Protein AF-A0A947BZD0-F1 (afdb_monomer_lite)

Radius of gyration: 22.68 Å; chains: 1; bounding box: 38×20×84 Å

Secondary structure (DSSP, 8-state):
----------PPP--------HHHHHHHHHHHHHHHHHHHHHHHTHHHHHHHHHHHHHHHHHHHHHHHHHTPPPTTTTSHHHHHHHHHHHTS-TTS-HHHHH-

pLDDT: mean 84.93, std 11.42, range [43.44, 94.62]

Fol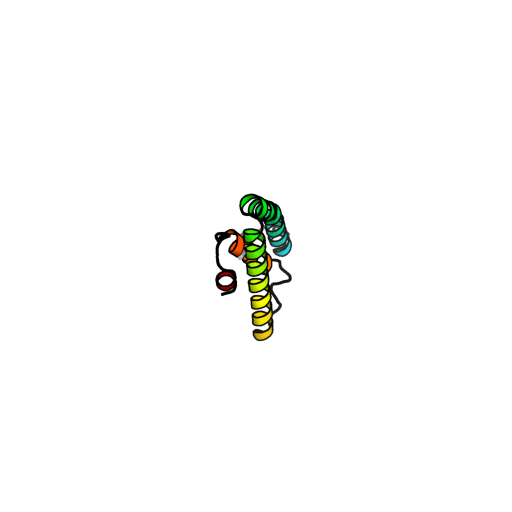dseek 3Di:
DDPDPPPDPPDDDPPPDDPDDLLNVLVVLVVVCVVVLVVQCVVQPPLLVLLLVLLLCLQQVVQVVVCVVVVHDGPVNSNPSNSVSNVLSSVDDSPDDSVVSND

Structure (mmCIF, N/CA/C/O backbone):
data_AF-A0A947BZD0-F1
#
_entry.id   AF-A0A947BZD0-F1
#
loop_
_atom_site.group_PDB
_atom_site.id
_atom_site.type_symbol
_atom_site.label_atom_id
_atom_site.label_alt_id
_atom_site.label_comp_id
_atom_site.label_asym_id
_atom_site.label_entity_id
_atom_site.label_seq_id
_atom_site.pdbx_PDB_ins_code
_atom_site.Cartn_x
_atom_site.Cartn_y
_atom_site.Cartn_z
_atom_site.occupancy
_atom_site.B_iso_or_equiv
_atom_site.auth_seq_id
_atom_site.auth_comp_id
_atom_site.auth_asym_id
_atom_site.auth_atom_id
_atom_site.pdbx_PDB_model_num
ATOM 1 N N . MET A 1 1 ? -14.985 -7.459 70.394 1.00 43.78 1 MET A N 1
ATOM 2 C CA . MET A 1 1 ? -14.059 -7.893 69.331 1.00 43.78 1 MET A CA 1
ATOM 3 C C . MET A 1 1 ? -14.880 -7.993 68.060 1.00 43.78 1 MET A C 1
ATOM 5 O O . MET A 1 1 ? -15.620 -8.952 67.912 1.00 43.78 1 MET A O 1
ATOM 9 N N . SER A 1 2 ? -14.886 -6.933 67.250 1.00 43.44 2 SER A N 1
ATOM 10 C CA . SER A 1 2 ? -15.569 -6.909 65.952 1.00 43.44 2 SER A CA 1
ATOM 11 C C . SER A 1 2 ? -14.468 -6.940 64.905 1.00 43.44 2 SER A C 1
ATOM 13 O O . SER A 1 2 ? -13.779 -5.940 64.722 1.00 43.44 2 SER A O 1
ATOM 15 N N . GLU A 1 3 ? -14.248 -8.113 64.321 1.00 55.97 3 GLU A N 1
ATOM 16 C CA . GLU A 1 3 ? -13.312 -8.329 63.219 1.00 55.97 3 GLU A CA 1
ATOM 17 C C . GLU A 1 3 ? -13.754 -7.443 62.047 1.00 55.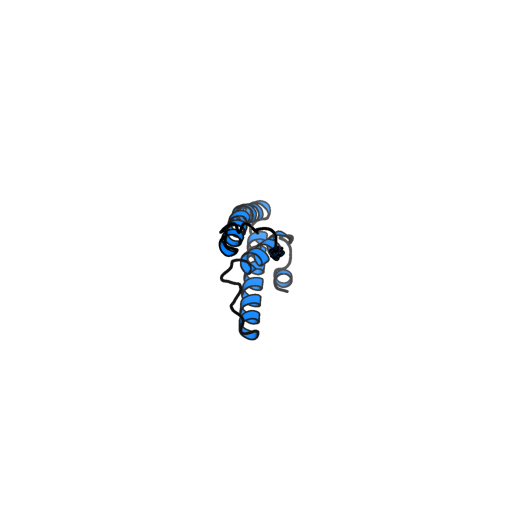97 3 GLU A C 1
ATOM 19 O O . GLU A 1 3 ? -14.817 -7.650 61.463 1.00 55.97 3 GLU A O 1
ATOM 24 N N . ALA A 1 4 ? -12.985 -6.393 61.762 1.00 59.38 4 ALA A N 1
ATOM 25 C CA . ALA A 1 4 ? -13.204 -5.557 60.595 1.00 59.38 4 ALA A CA 1
ATOM 26 C C . ALA A 1 4 ? -12.861 -6.387 59.352 1.00 59.38 4 ALA A C 1
ATOM 28 O O . ALA A 1 4 ? -11.693 -6.706 59.129 1.00 59.38 4 ALA A O 1
ATOM 29 N N . GLU A 1 5 ? -13.877 -6.750 58.567 1.00 60.25 5 GLU A N 1
ATOM 30 C CA . GLU A 1 5 ? -13.701 -7.343 57.242 1.00 60.25 5 GLU A CA 1
ATOM 31 C C . GLU A 1 5 ? -12.752 -6.468 56.417 1.00 60.25 5 GLU A C 1
ATOM 33 O O . GLU A 1 5 ? -13.089 -5.367 55.977 1.00 60.25 5 GLU A O 1
ATOM 38 N N . ARG A 1 6 ? -11.523 -6.950 56.229 1.00 65.62 6 ARG A N 1
ATOM 39 C CA . ARG A 1 6 ? -10.524 -6.289 55.399 1.00 65.62 6 ARG A CA 1
ATOM 40 C C . ARG A 1 6 ? -10.863 -6.587 53.944 1.00 65.62 6 ARG A C 1
ATOM 42 O O . ARG A 1 6 ? -10.398 -7.576 53.384 1.00 65.62 6 ARG A O 1
ATOM 49 N N . HIS A 1 7 ? -11.691 -5.728 53.359 1.00 66.75 7 HIS A N 1
ATOM 50 C CA . HIS A 1 7 ? -12.005 -5.730 51.936 1.00 66.75 7 HIS A CA 1
ATOM 51 C C . HIS A 1 7 ? -10.707 -5.525 51.136 1.00 66.75 7 HIS A C 1
ATOM 53 O O . HIS A 1 7 ? -10.142 -4.433 51.093 1.00 66.75 7 HIS A O 1
ATOM 59 N N . LEU A 1 8 ? -10.171 -6.616 50.589 1.00 73.19 8 LEU A N 1
ATOM 60 C CA . LEU A 1 8 ? -9.010 -6.612 49.707 1.00 73.19 8 LEU A CA 1
ATOM 61 C C . LEU A 1 8 ? -9.518 -6.385 48.285 1.00 73.19 8 LEU A C 1
ATOM 63 O O . LEU A 1 8 ? -10.050 -7.302 47.662 1.00 73.19 8 LEU A O 1
ATOM 67 N N . GLU A 1 9 ? -9.363 -5.165 47.778 1.00 70.75 9 GLU A N 1
ATOM 68 C CA . GLU A 1 9 ? -9.667 -4.864 46.381 1.00 70.75 9 GLU A CA 1
ATOM 69 C C . GLU A 1 9 ? -8.614 -5.514 45.476 1.00 70.75 9 GLU A C 1
ATOM 71 O O . GLU A 1 9 ? -7.486 -5.039 45.332 1.00 70.75 9 GLU A O 1
ATOM 76 N N . ILE A 1 10 ? -8.981 -6.647 44.880 1.00 71.69 10 ILE A N 1
ATOM 77 C CA . ILE A 1 10 ? -8.197 -7.315 43.842 1.00 71.69 10 ILE A CA 1
ATOM 78 C C . ILE A 1 10 ? -8.526 -6.619 42.517 1.00 71.69 10 ILE A C 1
ATOM 80 O O . ILE A 1 10 ? -9.414 -7.035 41.776 1.00 71.69 10 ILE A O 1
ATOM 84 N N . GLY A 1 11 ? -7.842 -5.508 42.250 1.00 71.25 11 GLY A N 1
ATOM 85 C CA . GLY A 1 11 ? -7.886 -4.808 40.966 1.00 71.25 11 GLY A CA 1
ATOM 86 C C . GLY A 1 11 ? -6.771 -5.282 40.034 1.00 71.25 11 GLY A C 1
ATOM 87 O O . GLY A 1 11 ? -5.672 -5.608 40.484 1.00 71.25 11 GLY A O 1
ATOM 88 N N . SER A 1 12 ? -7.030 -5.310 38.723 1.00 78.25 12 SER A N 1
ATOM 89 C CA . SER A 1 12 ? -5.973 -5.523 37.727 1.00 78.25 12 SER A CA 1
ATOM 90 C C . SER A 1 12 ? -4.884 -4.456 37.864 1.00 78.25 12 SER A C 1
ATOM 92 O O . SER A 1 12 ? -5.190 -3.311 38.203 1.00 78.25 12 SER A O 1
ATOM 94 N N . SER A 1 13 ? -3.631 -4.805 37.554 1.00 75.88 13 SER A N 1
ATOM 95 C CA . SER A 1 13 ? -2.521 -3.846 37.533 1.00 75.88 13 SER A CA 1
ATOM 96 C C . SER A 1 13 ? -2.911 -2.571 36.771 1.00 75.88 13 SER A C 1
ATOM 98 O O . SER A 1 13 ? -3.542 -2.682 35.715 1.00 75.88 13 SER A O 1
ATOM 100 N N . PRO A 1 14 ? -2.559 -1.373 37.275 1.00 75.00 14 PRO A N 1
ATOM 101 C CA . PRO A 1 14 ? -2.934 -0.120 36.638 1.00 75.00 14 PRO A CA 1
ATOM 102 C C . PRO A 1 14 ? -2.312 -0.060 35.241 1.00 75.00 14 PRO A C 1
ATOM 104 O O . PRO A 1 14 ? -1.106 0.124 35.084 1.00 75.00 14 PRO A O 1
ATOM 107 N N . HIS A 1 15 ? -3.143 -0.267 34.219 1.00 76.12 15 HIS A N 1
ATOM 108 C CA . HIS A 1 15 ? -2.738 -0.148 32.828 1.00 76.12 15 HIS A CA 1
ATOM 109 C C . HIS A 1 15 ? -2.664 1.342 32.494 1.00 76.12 15 HIS A C 1
ATOM 111 O O . HIS A 1 15 ? -3.671 1.977 32.177 1.00 76.12 15 HIS A O 1
ATOM 117 N N . VAL A 1 16 ? -1.467 1.915 32.645 1.00 70.75 16 VAL A N 1
ATOM 118 C CA . VAL A 1 16 ? -1.179 3.300 32.264 1.00 70.75 16 VAL A CA 1
ATOM 119 C C . VAL A 1 16 ? -1.438 3.426 30.766 1.00 70.75 16 VAL A C 1
ATOM 121 O O . VAL A 1 16 ? -0.662 2.950 29.944 1.00 70.75 16 VAL A O 1
ATOM 124 N N . THR A 1 17 ? -2.575 4.022 30.420 1.00 66.38 17 THR A N 1
ATOM 125 C CA . THR A 1 17 ? -2.963 4.247 29.031 1.00 66.38 17 THR A CA 1
ATOM 126 C C . THR A 1 17 ? -2.213 5.475 28.539 1.00 66.38 17 THR A C 1
ATOM 128 O O . THR A 1 17 ? -2.534 6.599 28.922 1.00 66.38 17 THR A O 1
ATOM 131 N N . SER A 1 18 ? -1.191 5.268 27.710 1.00 67.25 18 SER A N 1
ATOM 132 C CA . SER A 1 18 ? -0.649 6.341 26.879 1.00 67.25 18 SER A CA 1
ATOM 133 C C . SER A 1 18 ? -1.779 6.839 25.978 1.00 67.25 18 SER A C 1
ATOM 135 O O . SER A 1 18 ? -2.421 6.039 25.305 1.00 67.25 18 SER A O 1
ATOM 137 N N . GLY A 1 19 ? -2.063 8.143 25.979 1.00 72.06 19 GLY A N 1
ATOM 138 C CA . GLY A 1 19 ? -3.174 8.748 25.225 1.00 72.06 19 GLY A CA 1
ATOM 139 C C . GLY A 1 19 ? -3.015 8.729 23.698 1.00 72.06 19 GLY A C 1
ATOM 140 O O . GLY A 1 19 ? -3.735 9.442 23.000 1.00 72.06 19 GLY A O 1
ATOM 141 N N . ASP A 1 20 ? -2.072 7.947 23.175 1.00 75.62 20 ASP A N 1
ATOM 142 C CA . ASP A 1 20 ? -1.823 7.825 21.748 1.00 75.62 20 ASP A CA 1
ATOM 143 C C . ASP A 1 20 ? -2.926 6.986 21.108 1.00 75.62 20 ASP A C 1
ATOM 145 O O . ASP A 1 20 ? -3.096 5.796 21.376 1.00 75.62 20 ASP A O 1
ATOM 149 N N . SER A 1 21 ? -3.706 7.631 20.247 1.00 84.50 21 SER A N 1
ATOM 150 C CA . SER A 1 21 ? -4.752 6.955 19.486 1.00 84.50 21 SER A CA 1
ATOM 151 C C . SER A 1 21 ? -4.142 6.127 18.355 1.00 84.50 21 SER A C 1
ATOM 153 O O . SER A 1 21 ? -3.156 6.533 17.739 1.00 84.50 21 SER A O 1
ATOM 155 N N . VAL A 1 22 ? -4.770 4.994 18.030 1.00 87.19 22 VAL A N 1
ATOM 156 C CA . VAL A 1 22 ? -4.330 4.084 16.954 1.00 87.19 22 VAL A CA 1
ATOM 157 C C . VAL A 1 22 ? -4.150 4.817 15.620 1.00 87.19 22 VAL A C 1
ATOM 159 O O . VAL A 1 22 ? -3.172 4.573 14.921 1.00 87.19 22 VAL A O 1
ATOM 162 N N . ASP A 1 23 ? -5.027 5.774 15.312 1.00 86.12 23 ASP A N 1
ATOM 163 C CA . ASP A 1 23 ? -4.937 6.609 14.106 1.00 86.12 23 ASP A CA 1
ATOM 164 C C . ASP A 1 23 ? -3.609 7.384 14.011 1.00 86.12 23 ASP A C 1
ATOM 166 O O . ASP A 1 23 ? -2.974 7.425 12.958 1.00 86.12 23 ASP A O 1
ATOM 170 N N . VAL A 1 24 ? -3.124 7.928 15.135 1.00 88.06 24 VAL A N 1
ATOM 171 C CA . VAL A 1 24 ? -1.850 8.662 15.187 1.00 88.06 24 VAL A CA 1
ATOM 172 C C . VAL A 1 24 ? -0.687 7.724 14.881 1.00 88.06 24 VAL A C 1
ATOM 174 O O . VAL A 1 24 ? 0.214 8.079 14.120 1.00 88.06 24 VAL A O 1
ATOM 177 N N . ILE A 1 25 ? -0.725 6.514 15.441 1.00 91.00 25 ILE A N 1
ATOM 178 C CA . ILE A 1 25 ? 0.303 5.496 15.220 1.00 91.00 25 ILE A CA 1
ATOM 179 C C . ILE A 1 25 ? 0.306 5.071 13.749 1.00 91.00 25 ILE A C 1
ATOM 181 O O . ILE A 1 25 ? 1.362 5.092 13.117 1.00 91.00 25 ILE A O 1
ATOM 185 N N . MET A 1 26 ? -0.859 4.760 13.173 1.00 91.81 26 MET A N 1
ATOM 186 C CA . MET A 1 26 ? -0.961 4.341 11.772 1.00 91.81 26 MET A CA 1
ATOM 187 C C . MET A 1 26 ? -0.533 5.452 10.813 1.00 91.81 26 MET A C 1
ATOM 189 O O . MET A 1 26 ? 0.250 5.206 9.894 1.00 91.81 26 MET A O 1
ATOM 193 N N . ARG A 1 27 ? -0.915 6.705 11.073 1.00 90.44 27 ARG A N 1
ATOM 194 C CA . ARG A 1 27 ? -0.429 7.846 10.290 1.00 90.44 27 ARG A CA 1
ATOM 195 C C . ARG A 1 27 ? 1.094 7.980 10.355 1.00 90.44 27 ARG A C 1
ATOM 197 O O . ARG A 1 27 ? 1.722 8.250 9.333 1.00 90.44 27 ARG A O 1
ATOM 204 N N . ASN A 1 28 ? 1.702 7.773 11.523 1.00 92.69 28 ASN A N 1
ATOM 205 C CA . ASN A 1 28 ? 3.159 7.817 11.663 1.00 92.69 28 ASN A CA 1
ATOM 206 C C . ASN A 1 28 ? 3.841 6.696 10.864 1.00 92.69 28 ASN A C 1
ATOM 208 O O . ASN A 1 28 ? 4.857 6.948 10.218 1.00 92.69 28 ASN A O 1
ATOM 212 N N . VAL A 1 29 ? 3.265 5.490 10.847 1.00 93.69 29 VAL A N 1
ATOM 213 C CA . VAL A 1 29 ? 3.752 4.377 10.016 1.00 93.69 29 VAL A CA 1
ATOM 214 C C . VAL A 1 29 ? 3.650 4.725 8.531 1.00 93.69 29 VAL A C 1
ATOM 216 O O . VAL A 1 29 ? 4.621 4.561 7.797 1.00 93.69 29 VAL A O 1
ATOM 219 N N . PHE A 1 30 ? 2.517 5.274 8.090 1.00 93.00 30 PHE A N 1
ATOM 220 C 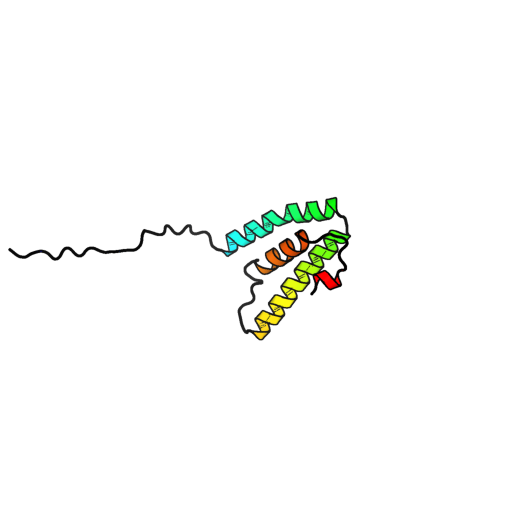CA . PHE A 1 30 ? 2.339 5.708 6.705 1.00 93.00 30 PHE A CA 1
ATOM 221 C C . PHE A 1 30 ? 3.382 6.762 6.298 1.00 93.00 30 PHE A C 1
ATOM 223 O O . PHE A 1 30 ? 4.029 6.631 5.259 1.00 93.00 30 PHE A O 1
ATOM 230 N N . LEU A 1 31 ? 3.612 7.770 7.146 1.00 92.81 31 LEU A N 1
ATOM 231 C CA . LEU A 1 31 ? 4.635 8.793 6.914 1.00 92.81 31 LEU A CA 1
ATOM 232 C C . LEU A 1 31 ? 6.054 8.207 6.885 1.00 92.81 31 LEU A C 1
ATOM 234 O O . LEU A 1 31 ? 6.872 8.645 6.077 1.00 92.81 31 LEU A O 1
ATOM 238 N N . ALA A 1 32 ? 6.343 7.198 7.710 1.00 94.19 32 ALA A N 1
ATOM 239 C CA . ALA A 1 32 ? 7.625 6.496 7.704 1.00 94.19 32 ALA A CA 1
ATOM 240 C C . ALA A 1 32 ? 7.846 5.657 6.430 1.00 94.19 32 ALA A C 1
ATOM 242 O O . ALA A 1 32 ? 8.991 5.458 6.023 1.00 94.19 32 ALA A O 1
ATOM 243 N N . LEU A 1 33 ? 6.776 5.206 5.765 1.00 94.12 33 LEU A N 1
ATOM 244 C CA . LEU A 1 33 ? 6.855 4.462 4.503 1.00 94.12 33 LEU A CA 1
ATOM 245 C C . LEU A 1 33 ? 7.090 5.355 3.280 1.00 94.12 33 LEU A C 1
ATOM 247 O O . LEU A 1 33 ? 7.665 4.887 2.298 1.00 94.12 33 LEU A O 1
ATOM 251 N N . LEU A 1 34 ? 6.709 6.634 3.319 1.00 93.69 34 LEU A N 1
ATOM 252 C CA . LEU A 1 34 ? 6.919 7.563 2.201 1.00 93.69 34 LEU A CA 1
ATOM 253 C C . LEU A 1 34 ? 8.378 7.639 1.705 1.00 93.69 34 LEU A C 1
ATOM 255 O O . LEU A 1 34 ? 8.579 7.472 0.499 1.00 93.69 34 LEU A O 1
ATOM 259 N N . PRO A 1 35 ? 9.411 7.838 2.554 1.00 94.56 35 PRO A N 1
ATOM 260 C CA . PRO A 1 35 ? 10.796 7.864 2.078 1.00 94.56 35 PRO A CA 1
ATOM 261 C C . PRO A 1 35 ? 11.233 6.524 1.469 1.00 94.56 35 PRO A C 1
ATOM 263 O O . PRO A 1 35 ? 11.989 6.511 0.499 1.00 94.56 35 PRO A O 1
ATOM 266 N N . VAL A 1 36 ? 10.716 5.402 1.980 1.00 94.06 36 VAL A N 1
ATOM 267 C CA . VAL A 1 36 ? 10.982 4.062 1.432 1.00 94.06 36 VAL A CA 1
ATOM 268 C C . VAL A 1 36 ? 10.359 3.911 0.044 1.00 94.06 36 VAL A C 1
ATOM 270 O O . VAL A 1 36 ? 11.009 3.407 -0.869 1.00 94.06 36 VAL A O 1
ATOM 273 N N . CYS A 1 37 ? 9.135 4.405 -0.151 1.00 93.25 37 CYS A N 1
ATOM 274 C CA . CYS A 1 37 ? 8.466 4.393 -1.452 1.00 93.25 37 CYS A CA 1
ATOM 275 C C . CYS A 1 37 ? 9.233 5.229 -2.482 1.00 93.25 37 CYS A C 1
ATOM 277 O O . CYS A 1 37 ? 9.456 4.773 -3.602 1.00 93.25 37 CYS A O 1
ATOM 279 N N . VAL A 1 38 ? 9.697 6.422 -2.094 1.00 94.44 38 VAL A N 1
ATOM 280 C CA . VAL A 1 38 ? 10.522 7.279 -2.961 1.00 94.44 38 VAL A CA 1
ATOM 281 C C . VAL A 1 38 ? 11.824 6.574 -3.340 1.00 94.44 38 VAL A C 1
ATOM 283 O O . VAL A 1 38 ? 12.198 6.567 -4.513 1.00 94.44 38 VAL A O 1
ATOM 286 N N . PHE A 1 39 ? 12.491 5.937 -2.376 1.00 94.44 39 PHE A N 1
ATOM 287 C CA . PHE A 1 39 ? 13.718 5.190 -2.639 1.00 94.44 39 PHE A CA 1
ATOM 288 C C . PHE A 1 39 ? 13.485 3.980 -3.556 1.00 94.44 39 PHE A C 1
ATOM 290 O O . PHE A 1 39 ? 14.272 3.750 -4.471 1.00 94.44 39 PHE A O 1
ATOM 297 N N . SER A 1 40 ? 12.384 3.249 -3.368 1.00 92.38 40 SER A N 1
ATOM 298 C CA . SER A 1 40 ? 11.997 2.130 -4.236 1.00 92.38 40 SER A CA 1
ATOM 299 C C . SER A 1 40 ? 11.828 2.581 -5.691 1.00 92.38 40 SER A C 1
ATOM 301 O O . SER A 1 40 ? 12.433 2.009 -6.597 1.00 92.38 40 SER A O 1
ATOM 303 N N . VAL A 1 41 ? 11.107 3.683 -5.925 1.00 93.62 41 VAL A N 1
ATOM 304 C CA . VAL A 1 41 ? 10.933 4.245 -7.276 1.00 93.62 41 VAL A CA 1
ATOM 305 C C . VAL A 1 41 ? 12.255 4.760 -7.855 1.00 93.62 41 VAL A C 1
ATOM 307 O O . VAL A 1 41 ? 12.498 4.601 -9.049 1.00 93.62 41 VAL A O 1
ATOM 310 N N . TYR A 1 42 ? 13.137 5.332 -7.033 1.00 93.50 42 TYR A N 1
ATOM 311 C CA . TYR A 1 42 ? 14.465 5.756 -7.483 1.00 93.50 42 TYR A CA 1
ATOM 312 C C . TYR A 1 42 ? 15.348 4.567 -7.898 1.00 93.50 42 TYR A C 1
ATOM 314 O O . TYR A 1 42 ? 16.024 4.637 -8.921 1.00 93.50 42 TYR A O 1
ATOM 322 N N . SER A 1 43 ? 15.323 3.470 -7.135 1.00 91.88 43 SER A N 1
ATOM 323 C CA . SER A 1 43 ? 16.180 2.304 -7.377 1.00 91.88 43 SER A CA 1
ATOM 324 C C . SER A 1 43 ? 15.679 1.404 -8.511 1.00 91.88 43 SER A C 1
ATOM 326 O O . SER A 1 43 ? 16.491 0.835 -9.236 1.00 91.88 43 SER A O 1
ATOM 328 N N . PHE A 1 44 ? 14.360 1.249 -8.654 1.00 88.88 44 PHE A N 1
ATOM 329 C CA . PHE A 1 44 ? 13.736 0.302 -9.589 1.00 88.88 44 PHE A CA 1
ATOM 330 C C . PHE A 1 44 ? 13.013 0.983 -10.765 1.00 88.88 44 PHE A C 1
ATOM 332 O O . PHE A 1 44 ? 12.536 0.316 -11.683 1.00 88.88 44 PHE A O 1
ATOM 339 N N . GLY A 1 45 ? 12.933 2.314 -10.769 1.00 90.44 45 GLY A N 1
ATOM 340 C CA . GLY A 1 45 ? 12.353 3.101 -11.853 1.00 90.44 45 GLY A CA 1
ATOM 341 C C . GLY A 1 45 ? 10.821 3.081 -11.905 1.00 90.44 45 GLY A C 1
ATOM 342 O O . GLY A 1 45 ? 10.124 2.836 -10.918 1.00 90.44 45 GLY A O 1
ATOM 343 N N . ALA A 1 46 ? 10.280 3.365 -13.094 1.00 89.12 46 ALA A N 1
ATOM 344 C CA . ALA A 1 46 ? 8.840 3.542 -13.309 1.00 89.12 46 ALA A CA 1
ATOM 345 C C . ALA A 1 46 ? 8.013 2.265 -13.068 1.00 89.12 46 ALA A C 1
ATOM 347 O O . ALA A 1 46 ? 6.838 2.359 -12.715 1.00 89.12 46 ALA A O 1
ATOM 348 N N . ALA A 1 47 ? 8.618 1.083 -13.221 1.00 89.06 47 ALA A N 1
ATOM 349 C CA . ALA A 1 47 ? 7.946 -0.194 -12.993 1.00 89.06 47 ALA A CA 1
ATOM 350 C C . ALA A 1 47 ? 7.504 -0.349 -11.527 1.00 89.06 47 ALA A C 1
ATOM 352 O O . ALA A 1 47 ? 6.338 -0.637 -11.263 1.00 89.06 47 ALA A O 1
ATOM 353 N N . ALA A 1 48 ? 8.382 -0.029 -10.570 1.00 90.06 48 ALA A N 1
ATOM 354 C CA . ALA A 1 48 ? 8.039 -0.055 -9.147 1.00 90.06 48 ALA A CA 1
ATOM 355 C C . ALA A 1 48 ? 6.930 0.943 -8.786 1.00 90.06 48 ALA A C 1
ATOM 357 O O . ALA A 1 48 ? 6.057 0.628 -7.980 1.00 90.06 48 ALA A O 1
ATOM 358 N N . ALA A 1 49 ? 6.916 2.127 -9.410 1.00 91.62 49 ALA A N 1
ATOM 359 C CA . ALA A 1 49 ? 5.849 3.104 -9.192 1.00 91.62 49 ALA A CA 1
ATOM 360 C C . ALA A 1 49 ? 4.478 2.565 -9.634 1.00 91.62 49 ALA A C 1
ATOM 362 O O . ALA A 1 49 ? 3.486 2.750 -8.928 1.00 91.62 49 ALA A O 1
ATOM 363 N N . LEU A 1 50 ? 4.425 1.868 -10.776 1.00 92.94 50 LEU A N 1
ATOM 364 C CA . LEU A 1 50 ? 3.199 1.231 -11.259 1.00 92.94 50 LEU A CA 1
ATOM 365 C C . LEU A 1 50 ? 2.752 0.095 -10.336 1.00 92.94 50 LEU A C 1
ATOM 367 O O . LEU A 1 50 ? 1.577 0.046 -9.986 1.00 92.94 50 LEU A O 1
ATOM 371 N N . VAL A 1 51 ? 3.672 -0.768 -9.894 1.00 93.56 51 VAL A N 1
ATOM 372 C CA . VAL A 1 51 ? 3.360 -1.858 -8.955 1.00 93.56 51 VAL A CA 1
ATOM 373 C C . VAL A 1 51 ? 2.797 -1.305 -7.645 1.00 93.56 51 VAL A C 1
ATOM 375 O O . VAL A 1 51 ? 1.736 -1.748 -7.214 1.00 93.56 51 VAL A O 1
ATOM 378 N N . LEU A 1 52 ? 3.434 -0.289 -7.052 1.00 93.75 52 LEU A N 1
ATOM 379 C CA . LEU A 1 52 ? 2.960 0.342 -5.814 1.00 93.75 52 LEU A CA 1
ATOM 380 C C . LEU A 1 52 ? 1.578 0.985 -5.979 1.00 93.75 52 LEU A C 1
ATOM 382 O O . LEU A 1 52 ? 0.717 0.832 -5.109 1.00 93.75 52 LEU A O 1
ATOM 386 N N . MET A 1 53 ? 1.347 1.683 -7.095 1.00 93.56 53 MET A N 1
ATOM 387 C CA . MET A 1 53 ? 0.055 2.308 -7.381 1.00 93.56 53 MET A CA 1
ATOM 388 C C . MET A 1 53 ? -1.044 1.254 -7.548 1.00 93.56 53 MET A C 1
ATOM 390 O O . MET A 1 53 ? -2.106 1.381 -6.940 1.00 93.56 53 MET A O 1
ATOM 394 N N . VAL A 1 54 ? -0.787 0.211 -8.342 1.00 94.31 54 VAL A N 1
ATOM 395 C CA . VAL A 1 54 ? -1.754 -0.855 -8.625 1.00 94.31 54 VAL A CA 1
ATOM 396 C C . VAL A 1 54 ? -2.057 -1.668 -7.368 1.00 94.31 54 VAL A C 1
ATOM 398 O O . VAL A 1 54 ? -3.231 -1.880 -7.080 1.00 94.31 54 VAL A O 1
ATOM 401 N N . ALA A 1 55 ? -1.039 -2.037 -6.585 1.00 94.19 55 ALA A N 1
ATOM 402 C CA . ALA A 1 55 ? -1.186 -2.727 -5.301 1.00 94.19 55 ALA A CA 1
ATOM 403 C C . ALA A 1 55 ? -2.035 -1.925 -4.306 1.00 94.19 55 ALA A C 1
ATOM 405 O O . ALA A 1 55 ? -2.948 -2.448 -3.668 1.00 94.19 55 ALA A O 1
ATOM 406 N N . THR A 1 56 ? -1.760 -0.625 -4.179 1.00 93.44 56 THR A N 1
ATOM 407 C CA . THR A 1 56 ? -2.506 0.227 -3.247 1.00 93.44 56 THR A CA 1
ATOM 408 C C . THR A 1 56 ? -3.943 0.429 -3.726 1.00 93.44 56 THR A C 1
ATOM 410 O O . THR A 1 56 ? -4.878 0.339 -2.932 1.00 93.44 56 THR A O 1
ATOM 413 N N . ALA A 1 57 ? -4.146 0.646 -5.027 1.00 93.62 57 ALA A N 1
ATOM 414 C CA . ALA A 1 57 ? -5.472 0.821 -5.608 1.00 93.62 57 ALA A CA 1
ATOM 415 C C . ALA A 1 57 ? -6.325 -0.456 -5.537 1.00 93.62 57 ALA A C 1
ATOM 417 O O . ALA A 1 57 ? -7.515 -0.362 -5.231 1.00 93.62 57 ALA A O 1
ATOM 418 N N . SER A 1 58 ? -5.744 -1.639 -5.776 1.00 93.38 58 SER A N 1
ATOM 419 C CA . SER A 1 58 ? -6.454 -2.919 -5.662 1.00 93.38 58 SER A CA 1
ATOM 420 C C . SER A 1 58 ? -6.871 -3.188 -4.219 1.00 93.38 58 SER A C 1
ATOM 422 O O . SER A 1 58 ? -8.025 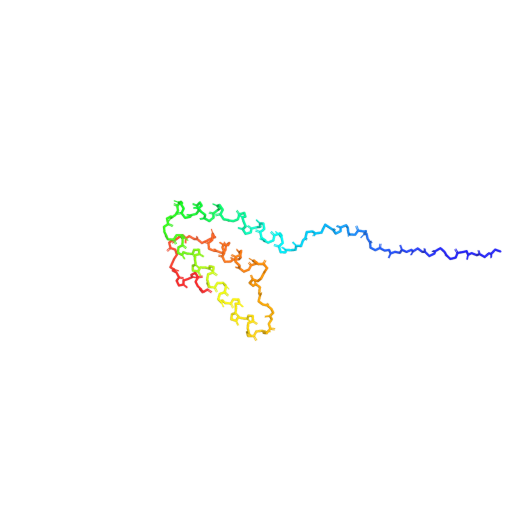-3.546 -3.976 1.00 93.38 58 SER A O 1
ATOM 424 N N . CYS A 1 59 ? -5.986 -2.925 -3.254 1.00 91.44 59 CYS A N 1
ATOM 425 C CA . CYS A 1 59 ? -6.267 -3.103 -1.834 1.00 91.44 59 CYS A CA 1
ATOM 426 C C . CYS A 1 59 ? -7.378 -2.149 -1.355 1.00 91.44 59 CYS A C 1
ATOM 428 O O . CYS A 1 59 ? -8.370 -2.597 -0.781 1.00 91.44 59 CYS A O 1
ATOM 430 N N . VAL A 1 60 ? -7.288 -0.853 -1.691 1.00 90.88 60 VAL A N 1
ATOM 431 C CA . VAL A 1 60 ? -8.328 0.146 -1.369 1.00 90.88 60 VAL A CA 1
ATOM 432 C C . VAL A 1 60 ? -9.658 -0.183 -2.045 1.00 90.88 60 VAL A C 1
ATOM 434 O O . VAL A 1 60 ? -10.708 -0.110 -1.405 1.00 90.88 60 VAL A O 1
ATOM 437 N N . GLY A 1 61 ? -9.633 -0.558 -3.325 1.00 90.88 61 GLY A N 1
ATOM 438 C CA . GLY A 1 61 ? -10.832 -0.926 -4.072 1.00 90.88 61 GLY A CA 1
ATOM 439 C C . GLY A 1 61 ? -11.521 -2.152 -3.475 1.00 90.88 61 GLY A C 1
ATOM 440 O O . GLY A 1 61 ? -12.732 -2.133 -3.250 1.00 90.88 61 GLY A O 1
ATOM 441 N N . THR A 1 62 ? -10.747 -3.188 -3.156 1.00 90.12 62 THR A N 1
ATOM 442 C CA . THR A 1 62 ? -11.257 -4.432 -2.569 1.00 90.12 62 THR A CA 1
ATOM 443 C C . THR A 1 62 ? -11.826 -4.187 -1.181 1.00 90.12 62 THR A C 1
ATOM 445 O O . THR A 1 62 ? -12.958 -4.588 -0.915 1.00 90.12 62 THR A O 1
ATOM 448 N N . GLU A 1 63 ? -11.114 -3.451 -0.326 1.00 89.94 63 GLU A N 1
ATOM 449 C CA . GLU A 1 63 ? -11.623 -3.088 0.995 1.00 89.94 63 GLU A CA 1
ATOM 450 C C . GLU A 1 63 ? -12.926 -2.298 0.886 1.00 89.94 63 GLU A C 1
ATOM 452 O O . GLU A 1 63 ? -13.884 -2.573 1.607 1.00 89.94 63 GLU A O 1
ATOM 457 N N . HIS A 1 64 ? -12.993 -1.321 -0.020 1.00 87.38 64 HIS A N 1
ATOM 458 C CA . HIS A 1 64 ? -14.190 -0.509 -0.192 1.00 87.38 64 HIS A CA 1
ATOM 459 C C . HIS A 1 64 ? -15.392 -1.358 -0.629 1.00 87.38 64 HIS A C 1
ATOM 461 O O . HIS A 1 64 ? -16.492 -1.215 -0.087 1.00 87.38 64 HIS A O 1
ATOM 467 N N . VAL A 1 65 ? -15.185 -2.279 -1.576 1.00 89.31 65 VAL A N 1
ATOM 468 C CA . VAL A 1 65 ? -16.222 -3.198 -2.063 1.00 89.31 65 VAL A CA 1
ATOM 469 C C . VAL A 1 65 ? -16.666 -4.160 -0.959 1.00 89.31 65 VAL A C 1
ATOM 471 O O . VAL A 1 65 ? -17.869 -4.300 -0.722 1.00 89.31 65 VAL A O 1
ATOM 474 N N . LEU A 1 66 ? -15.722 -4.780 -0.247 1.00 87.00 66 LEU A N 1
ATOM 475 C CA . LEU A 1 66 ? -16.011 -5.722 0.833 1.00 87.00 66 LEU A CA 1
ATOM 476 C C . LEU A 1 66 ? -16.664 -5.034 2.033 1.00 87.00 66 LEU A C 1
ATOM 478 O O . LEU A 1 66 ? -17.636 -5.556 2.570 1.00 87.00 66 LEU A O 1
ATOM 482 N N . SER A 1 67 ? -16.211 -3.839 2.411 1.00 86.25 67 SER A N 1
ATOM 483 C CA . SER A 1 67 ? -16.810 -3.037 3.487 1.00 86.25 67 SER A CA 1
ATOM 484 C C . SER A 1 67 ? -18.250 -2.662 3.161 1.00 86.25 67 SER A C 1
ATOM 486 O O . SER A 1 67 ? -19.140 -2.793 4.006 1.00 86.25 67 SER A O 1
ATOM 488 N N . LYS A 1 68 ? -18.505 -2.255 1.910 1.00 83.56 68 LYS A N 1
ATOM 489 C CA . LYS A 1 68 ? -19.853 -1.946 1.426 1.00 83.56 68 LYS A CA 1
ATOM 490 C C . LYS A 1 68 ? -20.755 -3.180 1.447 1.00 83.56 68 LYS A C 1
ATOM 492 O O . LYS A 1 68 ? -21.905 -3.075 1.868 1.00 83.56 68 LYS A O 1
ATOM 497 N N . LEU A 1 69 ? -20.237 -4.342 1.047 1.00 87.56 69 LEU A N 1
ATOM 498 C CA . LEU A 1 69 ? -20.971 -5.609 1.088 1.00 87.56 69 LEU A CA 1
ATOM 499 C C . LEU A 1 69 ? -21.244 -6.073 2.530 1.00 87.56 69 LEU A C 1
ATOM 501 O O . LEU A 1 69 ? -22.350 -6.507 2.845 1.00 87.56 69 LEU A O 1
ATOM 505 N N . ALA A 1 70 ? -20.262 -5.920 3.418 1.00 85.81 70 ALA A N 1
ATOM 506 C CA . ALA A 1 70 ? -20.338 -6.291 4.828 1.00 85.81 70 ALA A CA 1
ATOM 507 C C . ALA A 1 70 ? -21.095 -5.267 5.698 1.00 85.81 70 ALA A C 1
ATOM 509 O O . ALA A 1 70 ? -21.277 -5.505 6.892 1.00 85.81 70 ALA A O 1
ATOM 510 N N . ARG A 1 71 ? -21.528 -4.134 5.120 1.00 78.69 71 ARG A N 1
ATOM 511 C CA . ARG A 1 71 ? -22.114 -2.970 5.817 1.00 78.69 71 ARG A CA 1
ATOM 512 C C . ARG A 1 71 ? -21.287 -2.497 7.019 1.00 78.69 71 ARG A C 1
ATOM 514 O O . ARG A 1 71 ? -21.845 -2.063 8.027 1.00 78.69 71 ARG A O 1
ATOM 521 N N . ARG A 1 72 ? -19.963 -2.608 6.931 1.00 76.62 72 ARG A N 1
ATOM 522 C CA . ARG A 1 72 ? -19.039 -2.158 7.977 1.00 76.62 72 ARG A CA 1
ATOM 523 C C . ARG A 1 72 ? -18.472 -0.779 7.636 1.00 76.62 72 ARG A C 1
ATOM 525 O O . ARG A 1 72 ? -18.424 -0.426 6.454 1.00 76.62 72 ARG A O 1
ATOM 532 N N . PRO A 1 73 ? -18.074 0.015 8.648 1.00 69.12 73 PRO A N 1
ATOM 533 C CA . PRO A 1 73 ? -17.321 1.235 8.395 1.00 69.12 73 PRO A CA 1
ATOM 534 C C . PRO A 1 73 ? -16.047 0.874 7.631 1.00 69.12 73 PRO A C 1
ATOM 536 O O . PRO A 1 73 ? -15.388 -0.111 7.950 1.00 69.12 73 PRO A O 1
ATOM 539 N N . SER A 1 74 ? -15.745 1.642 6.589 1.00 67.31 74 SER A N 1
ATOM 540 C CA . SER A 1 74 ? -14.595 1.365 5.738 1.00 67.31 74 SER A CA 1
ATOM 541 C C . SER A 1 74 ? -13.297 1.730 6.458 1.00 67.31 74 SER A C 1
ATOM 543 O O . SER A 1 74 ? -13.152 2.852 6.944 1.00 67.31 74 SER A O 1
ATOM 545 N N . THR A 1 75 ? -12.334 0.810 6.437 1.00 70.06 75 THR A N 1
ATOM 546 C CA . THR A 1 75 ? -10.958 0.926 6.967 1.00 70.06 75 THR A CA 1
ATOM 547 C C . THR A 1 75 ? -10.070 1.857 6.110 1.00 70.06 75 THR A C 1
ATOM 549 O O . THR A 1 75 ? -8.854 1.733 6.015 1.00 70.06 75 THR A O 1
ATOM 552 N N . ILE A 1 76 ? -10.694 2.784 5.380 1.00 63.56 76 ILE A N 1
ATOM 553 C CA . ILE A 1 76 ? -10.003 3.856 4.653 1.00 63.56 76 ILE A CA 1
ATOM 554 C C . ILE A 1 76 ? -9.663 4.998 5.623 1.00 63.56 76 ILE A C 1
ATOM 556 O O . ILE A 1 76 ? -8.701 5.727 5.403 1.00 63.56 76 ILE A O 1
ATOM 560 N N . GLY A 1 77 ? -10.445 5.155 6.698 1.00 68.00 77 GLY A N 1
ATOM 561 C CA . GLY A 1 77 ? -10.304 6.260 7.647 1.00 68.00 77 GLY A CA 1
ATOM 562 C C . GLY A 1 77 ? -9.137 6.142 8.632 1.00 68.00 77 GLY A C 1
ATOM 563 O O . GLY A 1 77 ? -8.748 7.158 9.185 1.00 68.00 77 GLY A O 1
ATOM 564 N N . ASP A 1 78 ? -8.583 4.947 8.843 1.00 81.75 78 ASP A N 1
ATOM 565 C CA . ASP A 1 78 ? -7.544 4.641 9.844 1.00 81.75 78 ASP A CA 1
ATOM 566 C C . ASP A 1 78 ? -6.160 4.363 9.226 1.00 81.75 78 ASP A C 1
ATOM 568 O O . ASP A 1 78 ? -5.260 3.882 9.910 1.00 81.75 78 ASP A O 1
ATOM 572 N N . TRP A 1 79 ? -5.976 4.650 7.931 1.00 84.94 79 TRP A N 1
ATOM 573 C CA . TRP A 1 79 ? -4.740 4.434 7.156 1.00 84.94 79 TRP A CA 1
ATOM 574 C C . TRP A 1 79 ? -4.300 2.976 6.967 1.00 84.94 79 TRP A C 1
ATOM 576 O O . TRP A 1 79 ? -3.396 2.727 6.163 1.00 84.94 79 TRP A O 1
ATOM 586 N N . SER A 1 80 ? -4.940 2.007 7.624 1.00 88.69 80 SER A N 1
ATOM 587 C CA . SER A 1 80 ? -4.492 0.611 7.642 1.00 88.69 80 SER A CA 1
ATOM 588 C C . SER A 1 80 ? -4.431 0.004 6.239 1.00 88.69 80 SER A C 1
ATOM 590 O O . SER A 1 80 ? -3.418 -0.578 5.866 1.00 88.69 80 SER A O 1
ATOM 592 N N . VAL A 1 81 ? -5.452 0.220 5.405 1.00 90.62 81 VAL A N 1
ATOM 593 C CA . VAL A 1 81 ? -5.501 -0.327 4.033 1.00 90.62 81 VAL A CA 1
ATOM 594 C C . VAL A 1 81 ? -4.448 0.287 3.116 1.00 90.62 81 VAL A C 1
ATOM 596 O O . VAL A 1 81 ? -3.865 -0.408 2.283 1.00 90.62 81 VAL A O 1
ATOM 599 N N . ALA A 1 82 ? -4.167 1.581 3.279 1.00 91.19 82 ALA A N 1
ATOM 600 C CA . ALA A 1 82 ? -3.118 2.245 2.513 1.00 91.19 82 ALA A CA 1
AT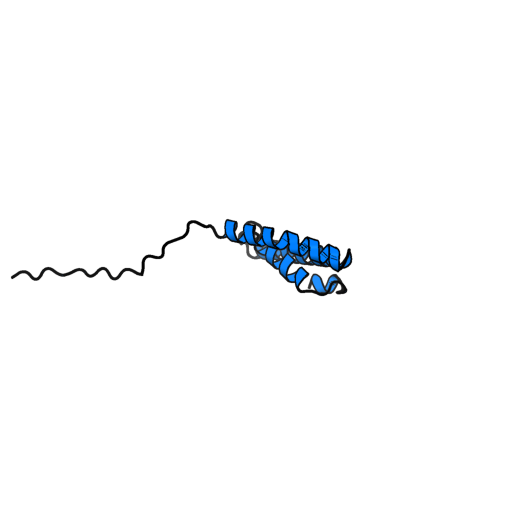OM 601 C C . ALA A 1 82 ? -1.737 1.680 2.880 1.00 91.19 82 ALA A C 1
ATOM 603 O O . ALA A 1 82 ? -0.930 1.395 1.998 1.00 91.19 82 ALA A O 1
ATOM 604 N N . ILE A 1 83 ? -1.490 1.454 4.174 1.00 93.19 83 ILE A N 1
ATOM 605 C CA . ILE A 1 83 ? -0.258 0.831 4.672 1.00 93.19 83 ILE A CA 1
ATOM 606 C C . ILE A 1 83 ? -0.138 -0.604 4.155 1.00 93.19 83 ILE A C 1
ATOM 608 O O . ILE A 1 83 ? 0.925 -0.975 3.666 1.00 93.19 83 ILE A O 1
ATOM 612 N N . THR A 1 84 ? -1.211 -1.399 4.200 1.00 93.38 84 THR A N 1
ATOM 613 C CA . THR A 1 84 ? -1.215 -2.769 3.670 1.00 93.38 84 THR A CA 1
ATOM 614 C C . THR A 1 84 ? -0.887 -2.798 2.180 1.00 93.38 84 THR A C 1
ATOM 616 O O . THR A 1 84 ? -0.017 -3.565 1.775 1.00 93.38 84 THR A O 1
ATOM 619 N N . GLY A 1 85 ? -1.515 -1.937 1.373 1.00 93.38 85 GLY A N 1
ATOM 620 C CA . GLY A 1 85 ? -1.240 -1.841 -0.061 1.00 93.38 85 GLY A CA 1
ATOM 621 C C . GLY A 1 85 ? 0.205 -1.437 -0.374 1.00 93.38 85 GLY A C 1
ATOM 622 O O . GLY A 1 85 ? 0.846 -2.053 -1.228 1.00 93.38 85 GLY A O 1
ATOM 623 N N . LEU A 1 86 ? 0.747 -0.459 0.361 1.00 94.25 86 LEU A N 1
ATOM 624 C CA . LEU A 1 86 ? 2.141 -0.034 0.217 1.00 94.25 86 LEU A CA 1
ATOM 625 C C . LEU A 1 86 ? 3.122 -1.131 0.633 1.00 94.25 86 LEU A C 1
ATOM 627 O O . LEU A 1 86 ? 4.055 -1.419 -0.109 1.00 94.25 86 LEU A O 1
ATOM 631 N N . LEU A 1 87 ? 2.915 -1.766 1.790 1.00 94.62 87 LEU A N 1
ATOM 632 C CA . LEU A 1 87 ? 3.768 -2.859 2.261 1.00 94.62 87 LEU A CA 1
ATOM 633 C C . LEU A 1 87 ? 3.732 -4.044 1.297 1.00 94.62 87 LEU A C 1
ATOM 635 O O . LEU A 1 87 ? 4.785 -4.575 0.959 1.00 94.62 87 LEU A O 1
ATOM 639 N N . TYR A 1 88 ? 2.548 -4.415 0.808 1.00 94.12 88 TYR A N 1
ATOM 640 C CA . TYR A 1 88 ? 2.404 -5.456 -0.202 1.00 94.12 88 TYR A CA 1
ATOM 641 C C . TYR A 1 88 ? 3.208 -5.103 -1.459 1.00 94.12 88 TYR A C 1
ATOM 643 O O . TYR A 1 88 ? 4.110 -5.853 -1.827 1.00 94.12 88 TYR A O 1
ATOM 651 N N . GLY A 1 89 ? 3.004 -3.919 -2.043 1.00 92.88 89 GLY A N 1
ATOM 652 C CA . GLY A 1 89 ? 3.756 -3.486 -3.224 1.00 92.88 89 GLY A CA 1
ATOM 653 C C . GLY A 1 89 ? 5.276 -3.400 -3.010 1.00 92.88 89 GLY A C 1
ATOM 654 O O . GLY A 1 89 ? 6.033 -3.743 -3.912 1.00 92.88 89 GLY A O 1
ATOM 655 N N . LEU A 1 90 ? 5.742 -3.013 -1.817 1.00 93.12 90 LEU A N 1
ATOM 656 C CA . LEU A 1 90 ? 7.172 -2.953 -1.474 1.00 93.12 90 LEU A CA 1
ATOM 657 C C . LEU A 1 90 ? 7.824 -4.334 -1.303 1.00 93.12 90 LEU A C 1
ATOM 659 O O . LEU A 1 90 ? 9.047 -4.437 -1.368 1.00 93.12 90 LEU A O 1
ATOM 663 N N . THR A 1 91 ? 7.034 -5.386 -1.076 1.00 92.62 91 THR A N 1
ATOM 664 C CA . THR A 1 91 ? 7.539 -6.765 -0.936 1.00 92.62 91 THR A CA 1
ATOM 665 C C . THR A 1 91 ? 7.630 -7.521 -2.263 1.00 92.62 91 THR A C 1
ATOM 667 O O . THR A 1 91 ? 8.164 -8.630 -2.303 1.00 92.62 91 THR A O 1
ATOM 670 N N . LEU A 1 92 ? 7.143 -6.925 -3.353 1.00 90.69 92 LEU A N 1
ATOM 671 C CA . LEU A 1 92 ? 7.087 -7.529 -4.679 1.00 90.69 92 LEU A CA 1
ATOM 672 C C . LEU A 1 92 ? 8.242 -7.036 -5.573 1.00 90.69 92 LEU A C 1
ATOM 674 O O . LEU A 1 92 ? 8.596 -5.857 -5.523 1.00 90.69 92 LEU A O 1
ATOM 678 N N . PRO A 1 93 ? 8.826 -7.896 -6.432 1.00 89.25 93 PRO A N 1
ATOM 679 C CA . PRO A 1 93 ? 9.762 -7.445 -7.459 1.00 89.25 93 PRO A CA 1
ATOM 680 C C . PRO A 1 93 ? 9.084 -6.528 -8.500 1.00 89.25 93 PRO A C 1
ATOM 682 O O . PRO A 1 93 ? 7.927 -6.757 -8.860 1.00 89.25 93 PRO A O 1
ATOM 685 N N . PRO A 1 94 ? 9.797 -5.518 -9.036 1.00 86.94 94 PRO A N 1
ATOM 686 C CA . PRO A 1 94 ? 9.230 -4.511 -9.942 1.00 86.94 94 PRO A CA 1
ATOM 687 C C . PRO A 1 94 ? 8.850 -5.057 -11.326 1.00 86.94 94 PRO A C 1
ATOM 689 O O . PRO A 1 94 ? 8.022 -4.460 -12.006 1.00 86.94 94 PRO A O 1
ATOM 692 N N . ASP A 1 95 ? 9.429 -6.186 -11.739 1.00 87.31 95 ASP A N 1
ATOM 693 C CA . ASP A 1 95 ? 9.166 -6.834 -13.031 1.00 87.31 95 ASP A CA 1
ATOM 694 C C . ASP A 1 95 ? 7.901 -7.712 -13.032 1.00 87.31 95 ASP A C 1
ATOM 696 O O . ASP A 1 95 ? 7.592 -8.373 -14.027 1.00 87.31 95 ASP A O 1
ATOM 700 N N . LEU A 1 96 ? 7.161 -7.758 -11.917 1.00 90.44 96 LEU A N 1
ATOM 701 C CA . LEU A 1 96 ? 5.937 -8.545 -11.832 1.00 90.44 96 LEU A CA 1
ATOM 702 C C . LEU A 1 96 ? 4.851 -8.004 -12.771 1.00 90.44 96 LEU A C 1
ATOM 704 O O . LEU A 1 96 ? 4.574 -6.801 -12.788 1.00 90.44 96 LEU A O 1
ATOM 708 N N . PRO A 1 97 ? 4.154 -8.888 -13.505 1.00 90.94 97 PRO A N 1
ATOM 709 C CA . PRO A 1 97 ? 2.993 -8.490 -14.281 1.00 90.94 97 PRO A CA 1
ATOM 710 C C . PRO A 1 97 ? 1.909 -7.865 -13.394 1.00 90.94 97 PRO A C 1
ATOM 712 O O . PRO A 1 97 ? 1.489 -8.455 -12.401 1.00 90.94 97 PRO A O 1
ATOM 715 N N . LEU A 1 98 ? 1.385 -6.704 -13.798 1.00 90.69 98 LEU A N 1
ATOM 716 C CA . LEU A 1 98 ? 0.429 -5.926 -12.993 1.00 90.69 98 LEU A CA 1
ATOM 717 C C . LEU A 1 98 ? -0.857 -6.689 -12.647 1.00 90.69 98 LEU A C 1
ATOM 719 O O . LEU A 1 98 ? -1.443 -6.455 -11.598 1.00 90.69 98 LEU A O 1
ATOM 723 N N . TRP A 1 99 ? -1.291 -7.623 -13.494 1.00 91.19 99 TRP A N 1
ATOM 724 C CA . TRP A 1 99 ? -2.467 -8.448 -13.212 1.00 91.19 99 TRP A CA 1
ATOM 725 C C . TRP A 1 99 ? -2.251 -9.386 -12.017 1.00 91.19 99 TRP A C 1
ATOM 727 O O . TRP A 1 99 ? -3.204 -9.650 -11.296 1.00 91.19 99 TRP A O 1
ATOM 737 N N . MET A 1 100 ? -1.016 -9.841 -11.770 1.00 90.94 100 MET A N 1
ATOM 738 C CA . MET A 1 100 ? -0.684 -10.666 -10.599 1.00 90.94 100 MET A CA 1
ATOM 739 C C . MET A 1 100 ? -0.686 -9.852 -9.308 1.00 90.94 100 MET A C 1
ATOM 741 O O . MET A 1 100 ? -0.920 -10.409 -8.251 1.00 90.94 100 MET A O 1
ATOM 745 N N . VAL A 1 101 ? -0.430 -8.545 -9.397 1.00 91.69 101 VAL A N 1
ATOM 746 C CA . VAL A 1 101 ? -0.453 -7.623 -8.250 1.00 91.69 101 VAL A CA 1
ATOM 747 C C . VAL A 1 101 ? -1.891 -7.307 -7.813 1.00 91.69 101 VAL A C 1
ATOM 749 O O . VAL A 1 101 ? -2.136 -6.910 -6.677 1.00 91.69 101 VAL A O 1
ATOM 752 N N . VAL A 1 102 ? -2.857 -7.432 -8.726 1.00 92.12 102 VAL A N 1
ATOM 753 C CA . VAL A 1 102 ? -4.275 -7.148 -8.449 1.00 92.12 102 VAL A CA 1
ATOM 754 C C . VAL A 1 102 ? -4.994 -8.334 -7.802 1.00 92.12 102 VAL A C 1
ATOM 756 O O . VAL A 1 102 ? -5.975 -8.113 -7.094 1.00 92.12 102 VAL A O 1
ATOM 759 N N . ILE A 1 103 ? -4.543 -9.559 -8.082 1.00 86.69 103 ILE A N 1
ATOM 760 C CA . ILE A 1 103 ? -5.153 -10.818 -7.622 1.00 86.69 103 ILE A CA 1
ATOM 761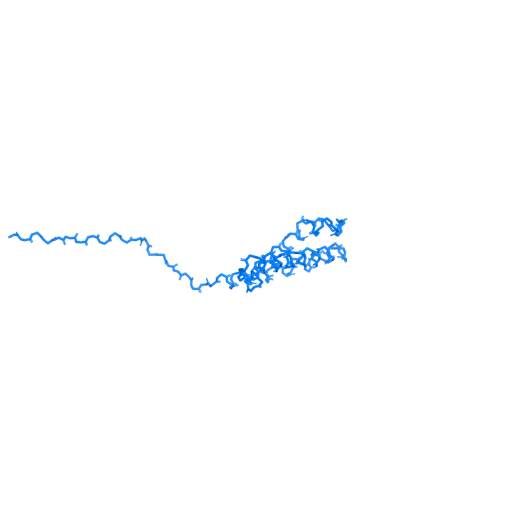 C C . ILE A 1 103 ? -4.647 -11.164 -6.223 1.00 86.69 103 ILE A C 1
ATOM 763 O O . ILE A 1 103 ? -5.504 -11.525 -5.386 1.00 86.69 103 ILE A O 1
#

Sequence (103 aa):
MSEAERHLEIGSSPHVTSGDSVDVIMRNVFLALLPVCVFSVYSFGAAAALVLMVATASCVGTEHVLSKLARRPSTIGDWSVAITGLLYGLTLPPDLPLWMVVI